Protein AF-A0A7K1LT42-F1 (afdb_monomer_lite)

pLDDT: mean 92.66, std 6.0, range [52.12, 98.56]

Organism: NCBI:txid1028746

Secondary structure (DSSP, 8-state):
-----TTTTHHHHHHTTT-----SEEEEEEEEETTEEEEEEEEEE-TTSSSEEEEEEEE--S-----SHHHHHHHHHHHTT---TTS-TT---------------SS---TTSSSTT--EE-GGGGTT-TTS-----EE-----HHHHHHHS---THHHHHHHHTGGG-

InterPro domains:
  IPR000172 Glucose-methanol-choline oxidoreductase, N-terminal [PF00732] (1-98)
  IPR036188 FAD/NAD(P)-binding domain superfamily [G3DSA:3.50.50.60] (22-82)
  IPR036188 FAD/NAD(P)-binding domain superfamily [SSF51905] (4-131)

Radius of gyration: 22.86 Å; chains: 1; bounding box: 53×33×61 Å

Structure (mmCIF, N/CA/C/O backbone):
data_AF-A0A7K1LT42-F1
#
_entry.id   AF-A0A7K1LT42-F1
#
loop_
_atom_site.group_PDB
_atom_site.id
_atom_site.type_symbol
_atom_site.label_atom_id
_atom_site.label_alt_id
_atom_site.label_comp_id
_atom_site.label_asym_id
_atom_site.label_entity_id
_atom_site.label_seq_id
_atom_site.pdbx_PDB_ins_code
_atom_site.Cartn_x
_atom_site.Cartn_y
_atom_site.Cartn_z
_atom_site.occupancy
_atom_site.B_iso_or_equiv
_atom_site.auth_seq_id
_atom_site.auth_comp_id
_atom_site.auth_asym_id
_atom_site.auth_atom_id
_atom_site.pdbx_PDB_model_num
ATOM 1 N N . ASN A 1 1 ? -4.330 -11.915 -19.739 1.00 52.12 1 ASN A N 1
ATOM 2 C CA . ASN A 1 1 ? -4.272 -11.935 -18.259 1.00 52.12 1 ASN A CA 1
ATOM 3 C C . ASN A 1 1 ? -4.555 -10.551 -17.704 1.00 52.12 1 ASN A C 1
ATOM 5 O O . ASN A 1 1 ? -3.688 -9.692 -17.770 1.00 52.12 1 ASN A O 1
ATOM 9 N N . ALA A 1 2 ? -5.771 -10.311 -17.211 1.00 66.56 2 ALA A N 1
ATOM 10 C CA . ALA A 1 2 ? -6.095 -9.074 -16.499 1.00 66.56 2 ALA A CA 1
ATOM 11 C C . ALA A 1 2 ? -5.671 -9.188 -15.026 1.00 66.56 2 ALA A C 1
ATOM 13 O O . ALA A 1 2 ? -5.762 -10.267 -14.434 1.00 66.56 2 ALA A O 1
ATOM 14 N N . LYS A 1 3 ? -5.220 -8.077 -14.431 1.00 72.62 3 LYS A N 1
ATOM 15 C CA . LYS A 1 3 ? -4.823 -8.001 -13.018 1.00 72.62 3 LYS A CA 1
ATOM 16 C C . LYS A 1 3 ? -5.969 -8.476 -12.113 1.00 72.62 3 LYS A C 1
ATOM 18 O O . LYS A 1 3 ? -7.005 -7.822 -12.038 1.00 72.62 3 LYS A O 1
ATOM 23 N N . GLN A 1 4 ? -5.757 -9.566 -11.376 1.00 82.94 4 GLN A N 1
ATOM 24 C CA . GLN A 1 4 ? -6.717 -10.120 -10.406 1.00 82.94 4 GLN A CA 1
ATOM 25 C C . GLN A 1 4 ? -6.678 -9.353 -9.075 1.00 82.94 4 GLN A C 1
ATOM 27 O O . GLN A 1 4 ? -6.362 -9.891 -8.017 1.00 82.94 4 GLN A O 1
ATOM 32 N N . SER A 1 5 ? -6.921 -8.044 -9.135 1.00 86.00 5 SER A N 1
ATOM 33 C CA . SER A 1 5 ? -6.926 -7.202 -7.936 1.00 86.00 5 SER A CA 1
ATOM 34 C C . SER A 1 5 ? -8.146 -7.477 -7.056 1.00 86.00 5 SER A C 1
ATOM 36 O O . SER A 1 5 ? -9.172 -7.951 -7.535 1.00 86.00 5 SER A O 1
ATOM 38 N N . MET A 1 6 ? -8.068 -7.096 -5.780 1.00 90.56 6 MET A N 1
ATOM 39 C CA . MET A 1 6 ? -9.174 -7.266 -4.827 1.00 90.56 6 MET A CA 1
ATOM 40 C C . MET A 1 6 ? -10.469 -6.554 -5.256 1.00 90.56 6 MET A C 1
ATOM 42 O O . MET A 1 6 ? -11.554 -6.987 -4.879 1.00 90.56 6 MET A O 1
ATOM 46 N N . LEU A 1 7 ? -10.367 -5.515 -6.098 1.00 88.44 7 LEU A N 1
ATOM 47 C CA . LEU A 1 7 ? -11.515 -4.798 -6.662 1.00 88.44 7 LEU A CA 1
ATOM 48 C C . LEU A 1 7 ? -12.407 -5.685 -7.542 1.00 88.44 7 LEU A C 1
ATOM 50 O O . LEU A 1 7 ? -13.605 -5.448 -7.613 1.00 88.44 7 LEU A O 1
ATOM 54 N N . VAL A 1 8 ? -11.833 -6.696 -8.197 1.00 90.12 8 VAL A N 1
ATOM 55 C CA . VAL A 1 8 ? -12.564 -7.607 -9.096 1.00 90.12 8 VAL A CA 1
ATOM 56 C C . VAL A 1 8 ? -12.730 -9.009 -8.512 1.00 90.12 8 VAL A C 1
ATOM 58 O O . VAL A 1 8 ? -13.346 -9.857 -9.146 1.00 90.12 8 VAL A O 1
ATOM 61 N N . THR A 1 9 ? -12.181 -9.267 -7.320 1.00 91.19 9 THR A N 1
ATOM 62 C CA . THR A 1 9 ? -12.235 -10.581 -6.664 1.00 91.19 9 THR A CA 1
ATOM 63 C C . THR A 1 9 ? -12.997 -10.518 -5.339 1.00 91.19 9 THR A C 1
ATOM 65 O O . THR A 1 9 ? -14.181 -10.836 -5.281 1.00 91.19 9 THR A O 1
ATOM 68 N N . THR A 1 10 ? -12.347 -10.096 -4.255 1.00 93.56 10 THR A N 1
ATOM 69 C CA . THR A 1 10 ? -12.872 -10.234 -2.887 1.00 93.56 10 THR A CA 1
ATOM 70 C C . THR A 1 10 ? -13.900 -9.178 -2.500 1.00 93.56 10 THR A C 1
ATOM 72 O O . THR A 1 10 ? -14.793 -9.484 -1.709 1.00 93.56 10 THR A O 1
ATOM 75 N N . ILE A 1 11 ? -13.814 -7.961 -3.050 1.00 94.38 11 ILE A N 1
ATOM 76 C CA . ILE A 1 11 ? -14.815 -6.918 -2.787 1.00 94.38 11 ILE A CA 1
ATOM 77 C C . ILE A 1 11 ? -16.178 -7.331 -3.369 1.00 94.38 11 ILE A C 1
ATOM 79 O O . ILE A 1 11 ? -17.116 -7.422 -2.576 1.00 94.38 11 ILE A O 1
ATOM 83 N N . PRO A 1 12 ? -16.311 -7.674 -4.671 1.00 95.19 12 PRO A N 1
ATOM 84 C CA . PRO A 1 12 ? -17.577 -8.168 -5.218 1.00 95.19 12 PRO A CA 1
ATOM 85 C C . PRO A 1 12 ? -18.118 -9.378 -4.452 1.00 95.19 12 PRO A C 1
ATOM 87 O O . PRO A 1 12 ? -19.252 -9.348 -3.992 1.00 95.19 12 PRO A O 1
ATOM 90 N N . ALA A 1 13 ? -17.270 -10.376 -4.172 1.00 95.81 13 ALA A N 1
ATOM 91 C CA . ALA A 1 13 ? -17.678 -11.572 -3.431 1.00 95.81 13 ALA A CA 1
ATOM 92 C C . ALA A 1 13 ? -18.212 -11.281 -2.014 1.00 95.81 13 ALA A C 1
ATOM 94 O O . ALA A 1 13 ? -18.991 -12.066 -1.471 1.00 95.81 13 ALA A O 1
ATOM 95 N N . THR A 1 14 ? -17.776 -10.182 -1.390 1.00 95.88 14 THR A N 1
ATOM 96 C CA . THR A 1 14 ? -18.284 -9.735 -0.086 1.00 95.88 14 THR A CA 1
ATOM 97 C C . THR A 1 14 ? -19.635 -9.037 -0.235 1.00 95.88 14 THR A C 1
ATOM 99 O O . THR A 1 14 ? -20.542 -9.304 0.551 1.00 95.88 14 THR A O 1
ATOM 102 N N . LEU A 1 15 ? -19.789 -8.186 -1.255 1.00 96.88 15 LEU A N 1
ATOM 103 C CA . LEU A 1 15 ? -21.045 -7.491 -1.555 1.00 96.88 15 LEU A CA 1
ATOM 104 C C . LEU A 1 15 ? -22.159 -8.475 -1.946 1.00 96.88 15 LEU A C 1
ATOM 106 O O . LEU A 1 15 ? -23.262 -8.384 -1.415 1.00 96.88 15 LEU A O 1
ATOM 110 N N . ASP A 1 16 ? -21.848 -9.482 -2.767 1.00 97.50 16 ASP A N 1
ATOM 111 C CA . ASP A 1 16 ? -22.794 -10.531 -3.183 1.00 97.50 16 ASP A CA 1
ATOM 112 C C . ASP A 1 16 ? -23.322 -11.360 -1.998 1.00 97.50 16 ASP A C 1
ATOM 114 O O . ASP A 1 16 ? -24.395 -11.958 -2.064 1.00 97.50 16 ASP A O 1
ATOM 118 N N . LYS A 1 17 ? -22.578 -11.384 -0.885 1.00 97.75 17 LYS A N 1
ATOM 119 C CA . LYS A 1 17 ? -22.960 -12.050 0.369 1.00 97.75 17 LYS A CA 1
ATOM 120 C C . LYS A 1 17 ? -23.623 -11.105 1.378 1.00 97.75 17 LYS A C 1
ATOM 122 O O . LYS A 1 17 ? -23.727 -11.449 2.554 1.00 97.75 17 LYS A O 1
ATOM 127 N N . GLY A 1 18 ? -24.061 -9.924 0.939 1.00 97.38 18 GLY A N 1
ATOM 128 C CA . GLY A 1 18 ? -24.737 -8.933 1.779 1.00 97.38 18 GLY A CA 1
ATOM 129 C C . GLY A 1 18 ? -23.797 -8.071 2.623 1.00 97.38 18 GLY A C 1
ATOM 130 O O . GLY A 1 18 ? -24.243 -7.431 3.572 1.00 97.38 18 GLY A O 1
ATOM 131 N N . GLY A 1 19 ? -22.496 -8.061 2.319 1.00 96.75 19 GLY A N 1
ATOM 132 C CA . GLY A 1 19 ? -21.577 -7.076 2.875 1.00 96.75 19 GLY A CA 1
ATOM 133 C C . GLY A 1 19 ? -21.820 -5.684 2.292 1.00 96.75 19 GLY A C 1
ATOM 134 O O . GLY A 1 19 ? -22.389 -5.531 1.214 1.00 96.75 19 GLY A O 1
ATOM 135 N N . GLU A 1 20 ? -21.341 -4.657 2.988 1.00 96.31 20 GLU A N 1
ATOM 136 C CA . GLU A 1 20 ? -21.499 -3.262 2.575 1.00 96.31 20 GLU A CA 1
ATOM 137 C C . GLU A 1 20 ? -20.138 -2.594 2.367 1.00 96.31 20 GLU A C 1
ATOM 139 O O . GLU A 1 20 ? -19.182 -2.836 3.111 1.00 96.31 20 GLU A O 1
ATOM 144 N N . LEU A 1 21 ? -20.059 -1.712 1.368 1.00 95.81 21 LEU A N 1
ATOM 145 C CA . LEU A 1 21 ? -18.887 -0.885 1.102 1.00 95.81 21 LEU A CA 1
ATOM 146 C C . LEU A 1 21 ? -19.232 0.588 1.309 1.00 95.81 21 LEU A C 1
ATOM 148 O O . LEU A 1 21 ? -19.927 1.202 0.501 1.00 95.81 21 LEU A O 1
ATOM 152 N N . LEU A 1 22 ? -18.671 1.175 2.362 1.00 95.94 22 LEU A N 1
ATOM 153 C CA . LEU A 1 22 ? -18.696 2.616 2.566 1.00 95.94 22 LEU A CA 1
ATOM 154 C C . LEU A 1 22 ? -17.484 3.251 1.869 1.00 95.94 22 LEU A C 1
ATOM 156 O O . LEU A 1 22 ? -16.350 3.123 2.331 1.00 95.94 22 LEU A O 1
ATOM 160 N N . TYR A 1 23 ? -17.727 3.937 0.755 1.00 95.38 23 TYR A N 1
ATOM 161 C CA . TYR A 1 23 ? -16.716 4.652 -0.029 1.00 95.38 23 TYR A CA 1
ATOM 162 C C . TYR A 1 23 ? -16.795 6.168 0.218 1.00 95.38 23 TYR A C 1
ATOM 164 O O . TYR A 1 23 ? -17.714 6.649 0.880 1.00 95.38 23 TYR A O 1
ATOM 172 N N . LEU A 1 24 ? -15.783 6.919 -0.243 1.00 97.25 24 LEU A N 1
ATOM 173 C CA . LEU A 1 24 ? -15.597 8.345 0.093 1.00 97.25 24 LEU A CA 1
ATOM 174 C C . LEU A 1 24 ? -15.667 8.617 1.608 1.00 97.25 24 LEU A C 1
ATOM 176 O O . LEU A 1 24 ? -16.133 9.661 2.061 1.00 97.25 24 LEU A O 1
ATOM 180 N N . ALA A 1 25 ? -15.184 7.664 2.404 1.00 97.75 25 ALA A N 1
ATOM 181 C CA . ALA A 1 25 ? -15.132 7.746 3.853 1.00 97.75 25 ALA A CA 1
ATOM 182 C C . ALA A 1 25 ? -13.724 7.387 4.330 1.00 97.75 25 ALA A C 1
ATOM 184 O O . ALA A 1 25 ? -13.279 6.244 4.228 1.00 97.75 25 ALA A O 1
ATOM 185 N N . ARG A 1 26 ? -13.000 8.368 4.868 1.00 97.75 26 ARG A N 1
ATOM 186 C CA . ARG A 1 26 ? -11.659 8.159 5.415 1.00 97.75 26 ARG A CA 1
ATOM 187 C C . ARG A 1 26 ? -11.763 7.744 6.876 1.00 97.75 26 ARG A C 1
ATOM 189 O O . ARG A 1 26 ? -12.144 8.558 7.716 1.00 97.75 26 ARG A O 1
ATOM 196 N N . ALA A 1 27 ? -11.368 6.511 7.189 1.00 97.94 27 ALA A N 1
ATOM 197 C CA . ALA A 1 27 ? -11.176 6.055 8.564 1.00 97.94 27 ALA A CA 1
ATOM 198 C C . ALA A 1 27 ? -10.152 6.952 9.281 1.00 97.94 27 ALA A C 1
ATOM 200 O O . ALA A 1 27 ? -8.984 7.025 8.890 1.00 97.94 27 ALA A O 1
ATOM 201 N N . ASN A 1 28 ? -10.594 7.670 10.313 1.00 97.62 28 ASN A N 1
ATOM 202 C CA . ASN A 1 28 ? -9.790 8.694 10.967 1.00 97.62 28 ASN A CA 1
ATOM 203 C C . ASN A 1 28 ? -9.151 8.179 12.259 1.00 97.62 28 ASN A C 1
ATOM 205 O O . ASN A 1 28 ? -7.924 8.170 12.359 1.00 97.62 28 ASN A O 1
ATOM 209 N N . ARG A 1 29 ? -9.958 7.734 13.227 1.00 98.19 29 ARG A N 1
ATOM 210 C CA . ARG A 1 29 ? -9.482 7.175 14.503 1.00 98.19 29 ARG A CA 1
ATOM 211 C C . ARG A 1 29 ? -10.493 6.203 15.106 1.00 98.19 29 ARG A C 1
ATOM 213 O O . ARG A 1 29 ? -11.699 6.350 14.909 1.00 98.19 29 ARG A O 1
ATOM 220 N N . LEU A 1 30 ? -9.993 5.245 15.870 1.00 98.44 30 LEU A N 1
ATOM 221 C CA . LEU A 1 30 ? -10.778 4.403 16.758 1.00 98.44 30 LEU A CA 1
ATOM 222 C C . LEU A 1 30 ? -11.181 5.198 18.004 1.00 98.44 30 LEU A C 1
ATOM 224 O O . LEU A 1 30 ? -10.436 6.050 18.490 1.00 98.44 30 LEU A O 1
ATOM 228 N N . LEU A 1 31 ? -12.366 4.892 18.516 1.00 98.25 31 LEU A N 1
ATOM 229 C CA . LEU A 1 31 ? -12.837 5.317 19.826 1.00 98.25 31 LEU A CA 1
ATOM 230 C C . LEU A 1 31 ? -12.585 4.178 20.804 1.00 98.25 31 LEU A C 1
ATOM 232 O O . LEU A 1 31 ? -13.050 3.059 20.573 1.00 98.25 31 LEU A O 1
ATOM 236 N N . LEU A 1 32 ? -11.853 4.466 21.873 1.00 96.94 32 LEU A N 1
ATOM 237 C CA . LEU A 1 32 ? -11.459 3.491 22.885 1.00 96.94 32 LEU A CA 1
ATOM 238 C C . LEU A 1 32 ? -12.109 3.844 24.223 1.00 96.94 32 LEU A C 1
ATOM 240 O O . LEU A 1 32 ? -12.215 5.019 24.568 1.00 96.94 32 LEU A O 1
ATOM 244 N N . ASP A 1 33 ? -12.534 2.816 24.945 1.00 94.75 33 ASP A N 1
ATOM 245 C CA . ASP A 1 33 ? -12.977 2.875 26.334 1.00 94.75 33 ASP A CA 1
ATOM 246 C C . ASP A 1 33 ? -12.248 1.760 27.090 1.00 94.75 33 ASP A C 1
ATOM 248 O O . ASP A 1 33 ? -12.497 0.576 26.850 1.00 94.75 33 ASP A O 1
ATOM 252 N N . GLY A 1 34 ? -11.251 2.137 27.893 1.00 90.06 34 GLY A N 1
ATOM 253 C CA . GLY A 1 34 ? -10.293 1.195 28.469 1.00 90.06 34 GLY A CA 1
ATOM 254 C C . GLY A 1 34 ? -9.561 0.383 27.394 1.00 90.06 34 GLY A C 1
ATOM 255 O O . GLY A 1 34 ? -8.857 0.932 26.544 1.00 90.06 34 GLY A O 1
ATOM 256 N N . ASP A 1 35 ? -9.735 -0.934 27.437 1.00 89.06 35 ASP A N 1
ATOM 257 C CA . ASP A 1 35 ? -9.159 -1.913 26.512 1.00 89.06 35 ASP A CA 1
ATOM 258 C C . ASP A 1 35 ? -10.069 -2.233 25.309 1.00 89.06 35 ASP A C 1
ATOM 260 O O . ASP A 1 35 ? -9.702 -3.026 24.437 1.00 89.06 35 ASP A O 1
ATOM 264 N N . LYS A 1 36 ? -11.245 -1.600 25.219 1.00 95.06 36 LYS A N 1
ATOM 265 C CA . LYS A 1 36 ? -12.262 -1.915 24.216 1.00 95.06 36 LYS A CA 1
ATOM 266 C C . LYS A 1 36 ? -12.403 -0.826 23.161 1.00 95.06 36 LYS A C 1
ATOM 268 O O . LYS A 1 36 ? -12.595 0.352 23.453 1.00 95.06 36 LYS A O 1
ATOM 273 N N . VAL A 1 37 ? -12.434 -1.241 21.896 1.00 97.88 37 VAL A N 1
ATOM 274 C CA . VAL A 1 37 ? -12.851 -0.371 20.789 1.00 97.88 37 VAL A CA 1
ATOM 275 C C . VAL A 1 37 ? -14.378 -0.272 20.765 1.00 97.88 37 VAL A C 1
ATOM 277 O O . VAL A 1 37 ? -15.080 -1.272 20.616 1.00 97.88 37 VAL A O 1
ATOM 280 N N . THR A 1 38 ? -14.907 0.945 20.875 1.00 97.88 38 THR A N 1
ATOM 281 C CA . THR A 1 38 ? -16.355 1.230 20.916 1.00 97.88 38 THR A CA 1
ATOM 282 C C . THR A 1 38 ? -16.886 1.863 19.630 1.00 97.88 38 THR A C 1
ATOM 284 O O . THR A 1 38 ? -18.099 2.024 19.456 1.00 97.88 38 THR A O 1
ATOM 287 N N . GLY A 1 39 ? -15.999 2.247 18.714 1.00 98.31 39 GLY A N 1
ATOM 288 C CA . GLY A 1 39 ? -16.370 2.896 17.465 1.00 98.31 39 GLY A CA 1
ATOM 289 C C . GLY A 1 39 ? -15.183 3.173 16.558 1.00 98.31 39 GLY A C 1
ATOM 290 O O . GLY A 1 39 ? -14.037 3.205 17.001 1.00 98.31 39 GLY A O 1
ATOM 291 N N . LEU A 1 40 ? -15.487 3.458 15.300 1.00 98.56 40 LEU A N 1
ATOM 292 C CA . LEU A 1 40 ? -14.574 4.073 14.347 1.00 98.56 40 LEU A CA 1
ATOM 293 C C . LEU A 1 40 ? -15.186 5.396 13.881 1.00 98.56 40 LEU A C 1
ATOM 295 O O . LEU A 1 40 ? -16.326 5.430 13.414 1.00 98.56 40 LEU A O 1
ATOM 299 N N . GLU A 1 41 ? -14.437 6.485 14.019 1.00 98.44 41 GLU A N 1
ATOM 300 C CA . GLU A 1 41 ? -14.789 7.767 13.418 1.00 98.44 41 GLU A CA 1
ATOM 301 C C . GLU A 1 41 ? -14.188 7.862 12.020 1.00 98.44 41 GLU A C 1
ATOM 303 O O . GLU A 1 41 ? -12.977 7.703 11.834 1.00 98.44 41 GLU A O 1
ATOM 308 N N . CYS A 1 42 ? -15.035 8.181 11.048 1.00 98.44 42 CYS A N 1
ATOM 309 C CA . CYS A 1 42 ? -14.657 8.440 9.670 1.00 98.44 42 CYS A CA 1
ATOM 310 C C . CYS A 1 42 ? -15.017 9.877 9.275 1.00 98.44 42 CYS A C 1
ATOM 312 O O . CYS A 1 42 ? -15.986 10.462 9.770 1.00 98.44 42 CYS A O 1
ATOM 314 N N . LEU A 1 43 ? -14.244 10.429 8.346 1.00 98.38 43 LEU A N 1
ATOM 315 C CA . LEU A 1 43 ? -14.530 11.697 7.683 1.00 98.38 43 LEU A CA 1
ATOM 316 C C . LEU A 1 43 ? -15.141 11.408 6.313 1.00 98.38 43 LEU A C 1
ATOM 318 O O . LEU A 1 43 ? -14.586 10.609 5.559 1.00 98.38 43 LEU A O 1
ATOM 322 N N . GLY A 1 44 ? -16.262 12.053 5.993 1.00 98.38 44 GLY A N 1
ATOM 323 C CA . GLY A 1 44 ? -16.772 12.077 4.625 1.00 98.38 44 GLY A CA 1
ATOM 324 C C . GLY A 1 44 ? -15.813 12.860 3.732 1.00 98.38 44 GLY A C 1
ATOM 325 O O . GLY A 1 44 ? -15.299 13.899 4.143 1.00 98.38 44 GLY A O 1
ATOM 326 N N . MET A 1 45 ? -15.564 12.356 2.530 1.00 98.44 45 MET A N 1
ATOM 327 C CA . MET A 1 45 ? -14.622 12.918 1.566 1.00 98.44 45 MET A CA 1
ATOM 328 C C . MET A 1 45 ? -15.359 13.516 0.363 1.00 98.44 45 MET A C 1
ATOM 330 O O . MET A 1 45 ? -16.505 13.159 0.086 1.00 98.44 45 MET A O 1
ATOM 334 N N . ASP A 1 46 ? -14.716 14.450 -0.334 1.00 97.56 46 ASP A N 1
ATOM 335 C CA . ASP A 1 46 ? -15.166 14.930 -1.644 1.00 97.56 46 ASP A CA 1
ATOM 336 C C . ASP A 1 46 ? -15.157 13.813 -2.709 1.00 97.56 46 ASP A C 1
ATOM 338 O O . ASP A 1 46 ? -14.642 12.720 -2.483 1.00 97.56 46 ASP A O 1
ATOM 342 N N . GLU A 1 47 ? -15.706 14.091 -3.893 1.00 96.50 47 GLU A N 1
ATOM 343 C CA . GLU A 1 47 ? -15.804 13.127 -5.005 1.00 96.50 47 GLU A CA 1
ATOM 344 C C . GLU A 1 47 ? -14.442 12.616 -5.502 1.00 96.50 47 GLU A C 1
ATOM 346 O O . GLU A 1 47 ? -14.355 11.540 -6.090 1.00 96.50 47 GLU A O 1
ATOM 351 N N . ARG A 1 48 ? -13.362 13.365 -5.242 1.00 95.56 48 ARG A N 1
ATOM 352 C CA . ARG A 1 48 ? -11.985 13.001 -5.611 1.00 95.56 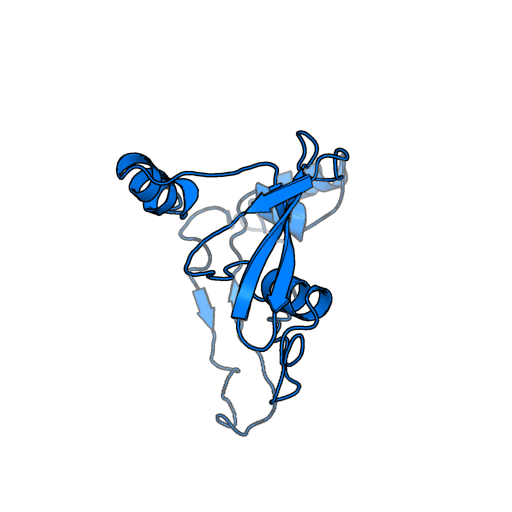48 ARG A CA 1
ATOM 353 C C . ARG A 1 48 ? -11.259 12.245 -4.495 1.00 95.56 48 ARG A C 1
ATOM 355 O O . ARG A 1 48 ? -10.119 11.827 -4.679 1.00 95.56 48 ARG A O 1
ATOM 362 N N . CYS A 1 49 ? -11.906 12.059 -3.345 1.00 94.12 49 CYS A N 1
ATOM 363 C CA . CYS A 1 49 ? -11.345 11.488 -2.126 1.00 94.12 49 CYS A CA 1
ATOM 364 C C . CYS A 1 49 ? -10.118 12.252 -1.569 1.00 94.12 49 CYS A C 1
ATOM 366 O O . CYS A 1 49 ? -9.272 11.677 -0.873 1.00 94.12 49 CYS A O 1
ATOM 368 N N . VAL A 1 50 ? -10.010 13.557 -1.841 1.00 94.62 50 VAL A N 1
ATOM 369 C CA . VAL A 1 50 ? -8.853 14.382 -1.451 1.00 94.62 50 VAL A CA 1
ATOM 370 C C . VAL A 1 50 ? -9.113 15.093 -0.126 1.00 94.62 50 VAL A C 1
ATOM 372 O O . VAL A 1 50 ? -8.404 14.834 0.859 1.00 94.62 50 VAL A O 1
ATOM 375 N N . ALA A 1 51 ? -10.143 15.943 -0.072 1.00 97.19 51 ALA A N 1
ATOM 376 C CA . ALA A 1 51 ? -10.463 16.773 1.085 1.00 97.19 51 ALA A CA 1
ATOM 377 C C . ALA A 1 51 ? -11.721 16.285 1.834 1.00 97.19 51 ALA A C 1
ATOM 379 O O . ALA A 1 51 ? -12.656 15.773 1.212 1.00 97.19 51 ALA A O 1
ATOM 380 N N . PRO A 1 52 ? -11.780 16.428 3.174 1.00 97.81 52 PRO A N 1
ATOM 381 C CA . PRO A 1 52 ? -13.007 16.188 3.922 1.00 97.81 52 PRO A CA 1
ATOM 382 C C . PRO A 1 52 ? -14.124 17.149 3.500 1.00 97.81 52 PRO A C 1
ATOM 384 O O . PRO A 1 52 ? -13.897 18.348 3.369 1.00 97.81 52 PRO A O 1
ATOM 387 N N . ASN A 1 53 ? -15.350 16.645 3.380 1.00 97.50 53 ASN A N 1
ATOM 388 C CA . ASN A 1 53 ? -16.530 17.430 2.993 1.00 97.50 53 ASN A CA 1
ATOM 389 C C . ASN A 1 53 ? -17.333 17.976 4.196 1.00 97.50 53 ASN A C 1
ATOM 391 O O . ASN A 1 53 ? -18.470 18.416 4.048 1.00 97.50 53 ASN A O 1
ATOM 395 N N . GLY A 1 54 ? -16.774 17.888 5.407 1.00 97.19 54 GLY A N 1
ATOM 396 C CA . GLY A 1 54 ? -17.411 18.319 6.656 1.00 97.19 54 GLY A CA 1
ATOM 397 C C . GLY A 1 54 ? -18.344 17.289 7.306 1.00 97.19 54 GLY A C 1
ATOM 398 O O . GLY A 1 54 ? -18.670 17.429 8.486 1.00 97.19 54 GLY A O 1
ATOM 399 N N . ARG A 1 55 ? -18.738 16.216 6.607 1.00 97.81 55 ARG A N 1
ATOM 400 C CA . ARG A 1 55 ? -19.560 15.148 7.198 1.00 97.81 55 ARG A CA 1
ATOM 401 C C . ARG A 1 55 ? -18.716 14.243 8.094 1.00 97.81 55 ARG A C 1
ATOM 403 O O . ARG A 1 55 ? -17.581 13.893 7.768 1.00 97.81 55 ARG A O 1
ATOM 410 N N . ARG A 1 56 ? -19.298 13.808 9.214 1.00 98.06 56 ARG A N 1
ATOM 411 C CA . ARG A 1 56 ? -18.704 12.819 10.124 1.00 98.06 56 ARG A CA 1
ATOM 412 C C . ARG A 1 56 ? -19.561 11.569 10.157 1.00 98.06 56 ARG A C 1
ATOM 414 O O . ARG A 1 56 ? -20.781 11.660 10.241 1.00 98.06 56 ARG A O 1
ATOM 421 N N . ILE A 1 57 ? -18.910 10.416 10.128 1.00 98.38 57 ILE A N 1
ATOM 422 C CA . ILE A 1 57 ? -19.563 9.110 10.136 1.00 98.38 57 ILE A CA 1
ATOM 423 C C . ILE A 1 57 ? -19.014 8.332 11.330 1.00 98.38 57 ILE A C 1
ATOM 425 O O . ILE A 1 57 ? -17.804 8.311 11.554 1.00 98.38 57 ILE A O 1
ATOM 429 N N . ARG A 1 58 ? -19.894 7.696 12.108 1.00 98.19 58 ARG A N 1
ATOM 430 C CA . ARG A 1 58 ? -19.498 6.805 13.203 1.00 98.19 58 ARG A CA 1
ATOM 431 C C . ARG A 1 58 ? -19.925 5.387 12.869 1.00 98.19 58 ARG A C 1
ATOM 433 O O . ARG A 1 58 ? -21.116 5.104 12.806 1.00 98.19 58 ARG A O 1
ATOM 440 N N . VAL A 1 59 ? -18.951 4.500 12.714 1.00 98.00 59 VAL A N 1
ATOM 441 C CA . VAL A 1 59 ? -19.188 3.070 12.510 1.00 98.00 59 VAL A CA 1
ATOM 442 C C . VAL A 1 59 ? -19.132 2.370 13.864 1.00 98.00 59 VAL A C 1
ATOM 444 O O . VAL A 1 59 ? -18.193 2.578 14.637 1.00 98.00 59 VAL A O 1
ATOM 447 N N . ARG A 1 60 ? -20.151 1.559 14.164 1.00 97.94 60 ARG A N 1
ATOM 448 C CA . ARG A 1 60 ? -20.198 0.681 15.338 1.00 97.94 60 ARG A CA 1
ATOM 449 C C . ARG A 1 60 ? -20.225 -0.768 14.872 1.00 97.94 60 ARG A C 1
ATOM 451 O O . ARG A 1 60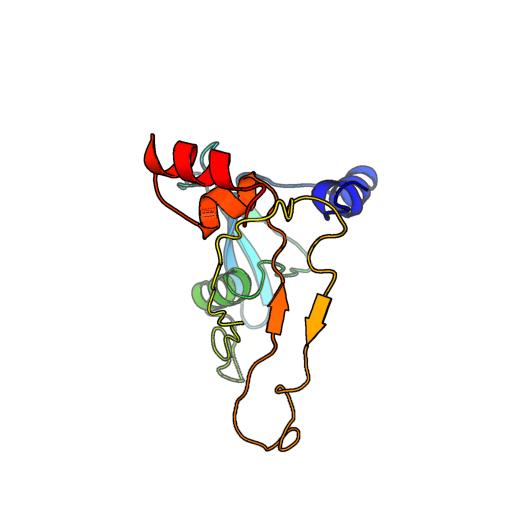 ? -21.094 -1.152 14.102 1.00 97.94 60 ARG A O 1
ATOM 458 N N . ALA A 1 61 ? -19.291 -1.558 15.372 1.00 97.31 61 ALA A N 1
ATOM 459 C CA . ALA A 1 61 ? -19.164 -2.978 15.093 1.00 97.31 61 ALA A CA 1
ATOM 460 C C . ALA A 1 61 ? -18.724 -3.728 16.357 1.00 97.31 61 ALA A C 1
ATOM 462 O O . ALA A 1 61 ? -18.225 -3.125 17.311 1.00 97.31 61 ALA A O 1
ATOM 463 N N . ARG A 1 62 ? -18.905 -5.054 16.353 1.00 97.00 62 ARG A N 1
ATOM 464 C CA . ARG A 1 62 ? -18.402 -5.936 17.421 1.00 97.00 62 ARG A CA 1
ATOM 465 C C . ARG A 1 62 ? -16.888 -6.139 17.324 1.00 97.00 62 ARG A C 1
ATOM 467 O O . ARG A 1 62 ? -16.222 -6.252 18.345 1.00 97.00 62 ARG A O 1
ATOM 474 N N . HIS A 1 63 ? -16.363 -6.151 16.100 1.00 97.12 63 HIS A N 1
ATOM 475 C CA . HIS A 1 63 ? -14.949 -6.344 15.797 1.00 97.12 63 HIS A CA 1
ATOM 476 C C . HIS A 1 63 ? -14.492 -5.321 14.760 1.00 97.12 63 HIS A C 1
ATOM 478 O O . HIS A 1 63 ? -15.265 -4.932 13.884 1.00 97.12 63 HIS A O 1
ATOM 484 N N . TYR A 1 64 ? -13.229 -4.909 14.857 1.00 97.56 64 TYR A N 1
ATOM 485 C CA . TYR A 1 64 ? -12.598 -3.969 13.936 1.00 97.56 64 TYR A CA 1
ATOM 486 C C . TYR A 1 64 ? -11.293 -4.577 13.437 1.00 97.56 64 TYR A C 1
ATOM 488 O O . TYR A 1 64 ? -10.467 -5.012 14.236 1.00 97.56 64 TYR A O 1
ATOM 496 N N . VAL A 1 65 ? -11.101 -4.580 12.120 1.00 97.44 65 VAL A N 1
ATOM 497 C CA . VAL A 1 65 ? -9.867 -5.032 11.470 1.00 97.44 65 VAL A CA 1
ATOM 498 C C . VAL A 1 65 ? -9.287 -3.847 10.705 1.00 97.44 65 VAL A C 1
ATOM 500 O O . VAL A 1 65 ? -9.930 -3.310 9.805 1.00 97.44 65 VAL A O 1
ATOM 503 N N . LEU A 1 66 ? -8.087 -3.398 11.081 1.00 97.50 66 LEU A N 1
ATOM 504 C CA . LEU A 1 66 ? -7.401 -2.311 10.381 1.00 97.50 66 LEU A CA 1
ATOM 505 C C . LEU A 1 66 ? -6.562 -2.863 9.224 1.00 97.50 66 LEU A C 1
ATOM 507 O O 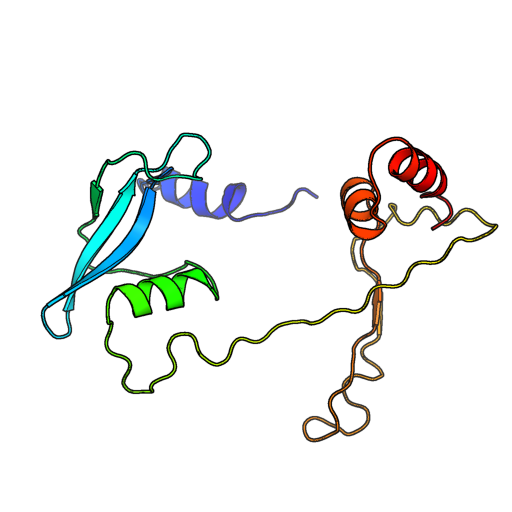. LEU A 1 66 ? -5.488 -3.421 9.436 1.00 97.50 66 LEU A O 1
ATOM 511 N N . SER A 1 67 ? -7.018 -2.625 7.996 1.00 96.75 67 SER A N 1
ATOM 512 C CA . SER A 1 67 ? -6.346 -3.051 6.757 1.00 96.75 67 SER A CA 1
ATOM 513 C C . SER A 1 67 ? -5.868 -1.862 5.908 1.00 96.75 67 SER A C 1
ATOM 515 O O . SER A 1 67 ? -5.920 -1.899 4.685 1.00 96.75 67 SER A O 1
ATOM 517 N N . GLY A 1 68 ? -5.389 -0.789 6.549 1.00 95.19 68 GLY A N 1
ATOM 518 C CA . GLY A 1 68 ? -4.907 0.439 5.894 1.00 95.19 68 GLY A CA 1
ATOM 519 C C . GLY A 1 68 ? -3.479 0.370 5.327 1.00 95.19 68 GLY A C 1
ATOM 520 O O . GLY A 1 68 ? -2.915 1.399 4.948 1.00 95.19 68 GLY A O 1
ATOM 521 N N . GLY A 1 69 ? -2.867 -0.814 5.291 1.00 95.44 69 GLY A N 1
ATOM 522 C CA . GLY A 1 69 ? -1.478 -1.008 4.869 1.00 95.44 69 GLY A CA 1
ATOM 523 C C . GLY A 1 69 ? -0.444 -0.463 5.863 1.00 95.44 69 GLY A C 1
ATOM 524 O O . GLY A 1 69 ? -0.784 0.055 6.929 1.00 95.44 69 GLY A O 1
ATOM 525 N N . GLY A 1 70 ? 0.837 -0.569 5.496 1.00 95.19 70 GLY A N 1
ATOM 526 C CA . GLY A 1 70 ? 1.973 -0.237 6.369 1.00 95.19 70 GLY A CA 1
ATOM 527 C C . GLY A 1 70 ? 2.074 1.234 6.790 1.00 95.19 70 GLY A C 1
ATOM 528 O O . GLY A 1 70 ? 2.803 1.541 7.725 1.00 95.19 70 GLY A O 1
ATOM 529 N N . ILE A 1 71 ? 1.325 2.131 6.141 1.00 95.38 71 ILE A N 1
ATOM 530 C CA . ILE A 1 71 ? 1.315 3.570 6.442 1.00 95.38 71 ILE A CA 1
ATOM 531 C C . ILE A 1 71 ? 0.031 3.990 7.168 1.00 95.38 71 ILE A C 1
ATOM 533 O O . ILE A 1 71 ? 0.098 4.603 8.234 1.00 95.38 71 ILE A O 1
ATOM 537 N N . ASN A 1 72 ? -1.158 3.655 6.649 1.00 96.88 72 ASN A N 1
ATOM 538 C CA . ASN A 1 72 ? -2.393 4.199 7.228 1.00 96.88 72 ASN A CA 1
ATOM 539 C C . ASN A 1 72 ? -2.852 3.454 8.484 1.00 96.88 72 ASN A C 1
ATOM 541 O O . ASN A 1 72 ? -3.430 4.089 9.365 1.00 96.88 72 ASN A O 1
ATOM 545 N N . THR A 1 73 ? -2.578 2.150 8.614 1.00 97.94 73 THR A N 1
ATOM 546 C CA . THR A 1 73 ? -2.883 1.413 9.853 1.00 97.94 73 THR A CA 1
ATOM 547 C C . THR A 1 73 ? -2.168 2.021 11.068 1.00 97.94 73 THR A C 1
ATOM 549 O O . THR A 1 73 ? -2.868 2.400 12.012 1.00 97.94 73 THR A O 1
ATOM 552 N N . PRO A 1 74 ? -0.827 2.200 11.081 1.00 97.69 74 PRO A N 1
ATOM 553 C CA . PRO A 1 74 ? -0.177 2.847 12.217 1.00 97.69 74 PRO A CA 1
ATOM 554 C C . PRO A 1 74 ? -0.631 4.299 12.398 1.00 97.69 74 PRO A C 1
ATOM 556 O O . PRO A 1 74 ? -0.801 4.731 13.532 1.00 97.69 74 PRO A O 1
ATOM 559 N N . ALA A 1 75 ? -0.926 5.038 11.323 1.00 97.69 75 ALA A N 1
ATOM 560 C CA . ALA A 1 75 ? -1.445 6.401 11.442 1.00 97.69 75 ALA A CA 1
ATOM 561 C C . ALA A 1 75 ? -2.803 6.467 12.174 1.00 97.69 75 ALA A C 1
ATOM 563 O O . ALA A 1 75 ? -3.010 7.357 13.001 1.00 97.69 75 ALA A O 1
ATOM 564 N N . ILE A 1 76 ? -3.720 5.526 11.909 1.00 98.25 76 ILE A N 1
ATOM 565 C CA . ILE A 1 76 ? -4.988 5.410 12.649 1.00 98.25 76 ILE A CA 1
ATOM 566 C C . ILE A 1 76 ? -4.705 5.094 14.118 1.00 98.25 76 ILE A C 1
ATOM 568 O O . ILE A 1 76 ? -5.241 5.777 14.987 1.00 98.25 76 ILE A O 1
ATOM 572 N N . LEU A 1 77 ? -3.850 4.109 14.410 1.00 97.62 77 LEU A N 1
ATOM 573 C CA . LEU A 1 77 ? -3.513 3.720 15.785 1.00 97.62 77 LEU A CA 1
ATOM 574 C C . LEU A 1 77 ? -2.915 4.890 16.585 1.00 97.62 77 LEU A C 1
ATOM 576 O O . LEU A 1 77 ? -3.367 5.156 17.699 1.00 97.62 77 LEU A O 1
ATOM 580 N N . LEU A 1 78 ? -1.987 5.647 15.986 1.00 97.44 78 LEU A N 1
ATOM 581 C CA . LEU A 1 78 ? -1.381 6.841 16.587 1.00 97.44 78 LEU A CA 1
ATOM 582 C C . LEU A 1 78 ? -2.424 7.928 16.876 1.00 97.44 78 LEU A C 1
ATOM 584 O O . LEU A 1 78 ? -2.507 8.413 18.003 1.00 97.44 78 LEU A O 1
ATOM 588 N N . ARG A 1 79 ? -3.277 8.279 15.900 1.00 97.88 79 ARG A N 1
ATOM 589 C CA . ARG A 1 79 ? -4.360 9.265 16.107 1.00 97.88 79 ARG A CA 1
ATOM 590 C C . ARG A 1 79 ? -5.388 8.818 17.145 1.00 97.88 79 ARG A C 1
ATOM 592 O O . ARG A 1 79 ? -6.021 9.661 17.776 1.00 97.88 79 ARG A O 1
ATO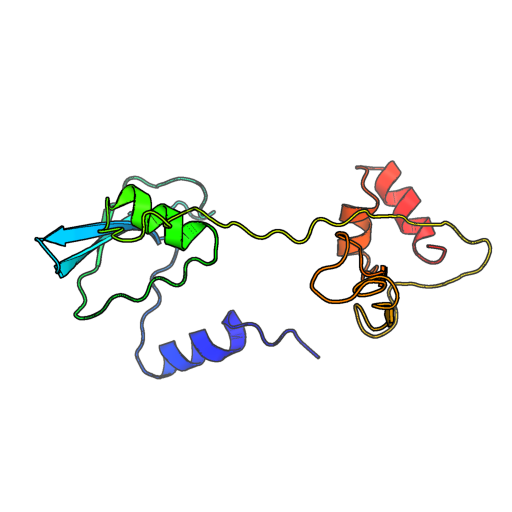M 599 N N . SER A 1 80 ? -5.559 7.509 17.308 1.00 97.81 80 SER A N 1
ATOM 600 C CA . SER A 1 80 ? -6.465 6.918 18.297 1.00 97.81 80 SER A CA 1
ATOM 601 C C . SER A 1 80 ? -5.863 6.876 19.699 1.00 97.81 80 SER A C 1
ATOM 603 O O . SER A 1 80 ? -6.590 6.575 20.637 1.00 97.81 80 SER A O 1
ATOM 605 N N . LYS A 1 81 ? -4.556 7.148 19.852 1.00 95.81 81 LYS A N 1
ATOM 606 C CA . LYS A 1 81 ? -3.803 6.873 21.087 1.00 95.81 81 LYS A CA 1
ATOM 607 C C . LYS A 1 81 ? -4.031 5.434 21.571 1.00 95.81 81 LYS A C 1
ATOM 609 O O . LYS A 1 81 ? -4.231 5.194 22.758 1.00 95.81 81 LYS A O 1
ATOM 614 N N . ALA A 1 82 ? -4.064 4.489 20.629 1.00 95.69 82 ALA A N 1
ATOM 615 C CA . ALA A 1 82 ? -4.276 3.085 20.949 1.00 95.69 82 ALA A CA 1
ATOM 616 C C . ALA A 1 82 ? -3.151 2.570 21.871 1.00 95.69 82 ALA A C 1
ATOM 618 O O . ALA A 1 82 ? -2.010 3.022 21.723 1.00 95.69 82 ALA A O 1
ATOM 619 N N . PRO A 1 83 ? -3.434 1.628 22.791 1.00 94.62 83 PRO A N 1
ATOM 620 C CA . PRO A 1 83 ? -2.402 1.019 23.621 1.00 94.62 83 PRO A CA 1
ATOM 621 C C . PRO A 1 83 ? -1.258 0.448 22.773 1.00 94.62 83 PRO A C 1
ATOM 623 O O . PRO A 1 83 ? -1.482 -0.359 21.872 1.00 94.62 83 PRO A O 1
ATOM 626 N N . ASP A 1 84 ? -0.027 0.858 23.077 1.00 95.12 84 ASP A N 1
ATOM 627 C CA . ASP A 1 84 ? 1.188 0.403 22.395 1.00 95.12 84 ASP A CA 1
ATOM 628 C C . ASP A 1 84 ? 2.202 -0.114 23.430 1.00 95.12 84 ASP A C 1
ATOM 630 O O . ASP A 1 84 ? 3.200 0.551 23.722 1.00 95.12 84 ASP A O 1
ATOM 634 N N . PRO A 1 85 ? 1.953 -1.287 24.042 1.00 94.81 85 PRO A N 1
ATOM 635 C CA . PRO A 1 85 ? 2.801 -1.813 25.114 1.00 94.81 85 PRO A CA 1
ATOM 636 C C . PRO A 1 85 ? 4.241 -2.073 24.655 1.00 94.81 85 PRO A C 1
ATOM 638 O O . PRO A 1 85 ? 5.166 -2.028 25.456 1.00 94.81 85 PRO A O 1
ATOM 641 N N . SER A 1 86 ? 4.447 -2.320 23.358 1.00 95.94 86 SER A N 1
ATOM 642 C CA . SER A 1 86 ? 5.779 -2.517 22.778 1.00 95.94 86 SER A CA 1
ATOM 643 C C . SER A 1 86 ? 6.418 -1.231 22.249 1.00 95.94 86 SER A C 1
ATOM 645 O O . SER A 1 86 ? 7.556 -1.290 21.786 1.00 95.94 86 SER A O 1
ATOM 647 N N . GLN A 1 87 ? 5.719 -0.090 22.286 1.00 96.00 87 GLN A N 1
ATOM 648 C CA . GLN A 1 87 ? 6.181 1.198 21.755 1.00 96.00 87 GLN A CA 1
ATOM 649 C C . GLN A 1 87 ? 6.684 1.092 20.304 1.00 96.00 87 GLN A C 1
ATOM 651 O O . GLN A 1 87 ? 7.735 1.645 19.956 1.00 96.00 87 GLN A O 1
ATOM 656 N N . ARG A 1 88 ? 5.979 0.318 19.469 1.00 96.50 88 ARG A N 1
ATOM 657 C CA . ARG A 1 88 ? 6.369 -0.024 18.088 1.00 96.50 88 ARG A CA 1
ATOM 658 C C . ARG A 1 88 ? 5.445 0.554 17.025 1.00 96.50 88 ARG A C 1
ATOM 660 O O . ARG A 1 88 ? 5.798 0.479 15.849 1.00 96.50 88 ARG A O 1
ATOM 667 N N . VAL A 1 89 ? 4.294 1.115 17.386 1.00 97.00 89 VAL A N 1
ATOM 668 C CA . VAL A 1 89 ? 3.353 1.658 16.402 1.00 97.00 89 VAL A CA 1
ATOM 669 C C . VAL A 1 89 ? 4.041 2.766 15.598 1.00 97.00 89 VAL A C 1
ATOM 671 O O . VAL A 1 89 ? 4.625 3.694 16.151 1.00 97.00 89 VAL A O 1
ATOM 674 N N . GLY A 1 90 ? 4.003 2.644 14.268 1.00 95.50 90 GLY A N 1
ATOM 675 C CA . GLY A 1 90 ? 4.644 3.587 13.343 1.00 95.50 90 GLY A CA 1
ATOM 676 C C . GLY A 1 90 ? 6.171 3.483 13.260 1.00 95.50 90 GLY A C 1
ATOM 677 O O . GLY A 1 90 ? 6.784 4.249 12.524 1.00 95.50 90 GLY A O 1
ATOM 678 N N . LYS A 1 91 ? 6.795 2.544 13.982 1.00 95.50 91 LYS A N 1
ATOM 679 C CA . LYS A 1 91 ? 8.231 2.256 13.888 1.00 95.50 91 LYS A CA 1
ATOM 680 C C . LYS A 1 91 ? 8.478 1.056 12.976 1.00 95.50 91 LYS A C 1
ATOM 682 O O . LYS A 1 91 ? 7.566 0.294 12.669 1.00 95.50 91 LYS A O 1
ATOM 687 N N . ARG A 1 92 ? 9.751 0.855 12.612 1.00 93.25 92 ARG A N 1
ATOM 688 C CA . ARG A 1 92 ? 10.215 -0.260 11.765 1.00 93.25 92 ARG A CA 1
ATOM 689 C C . ARG A 1 92 ? 9.566 -0.242 10.377 1.00 93.25 92 ARG A C 1
ATOM 691 O O . ARG A 1 92 ? 9.034 -1.244 9.911 1.00 93.25 92 ARG A O 1
ATOM 698 N N . THR A 1 93 ? 9.618 0.914 9.726 1.00 93.50 93 THR A N 1
ATOM 699 C CA . T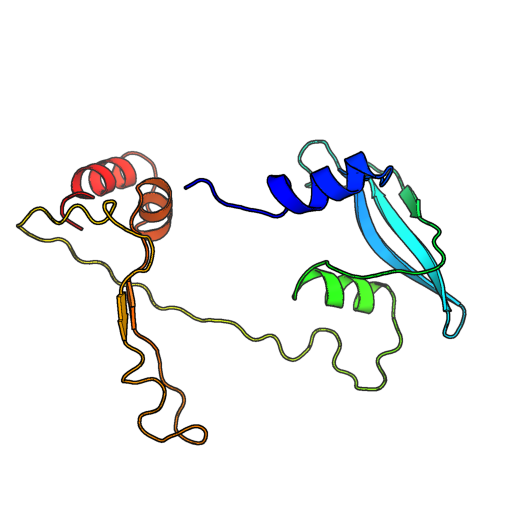HR A 1 93 ? 9.265 1.038 8.312 1.00 93.50 93 THR A CA 1
ATOM 700 C C . THR A 1 93 ? 10.384 0.438 7.473 1.00 93.50 93 THR A C 1
ATOM 702 O O . THR A 1 93 ? 11.522 0.896 7.540 1.00 93.50 93 THR A O 1
ATOM 705 N N . PHE A 1 94 ? 10.056 -0.583 6.690 1.00 91.94 94 PHE A N 1
ATOM 706 C CA . PHE A 1 94 ? 10.976 -1.213 5.751 1.00 91.94 94 PHE A CA 1
ATOM 707 C C . PHE A 1 94 ? 10.610 -0.758 4.345 1.00 91.94 94 PHE A C 1
ATOM 709 O O . PHE A 1 94 ? 9.455 -0.877 3.934 1.00 91.94 94 PHE A O 1
ATOM 716 N N . LEU A 1 95 ? 11.585 -0.207 3.632 1.00 91.25 95 LEU A N 1
ATOM 717 C CA . LEU A 1 95 ? 11.421 0.285 2.272 1.00 91.25 95 LEU A CA 1
ATOM 718 C C . LEU A 1 95 ? 12.338 -0.509 1.350 1.00 91.25 95 LEU A C 1
ATOM 720 O O . LEU A 1 95 ? 13.466 -0.825 1.720 1.00 91.25 95 LEU A O 1
ATOM 724 N N . HIS A 1 96 ? 11.855 -0.791 0.144 1.00 89.50 96 HIS A N 1
ATOM 725 C CA . HIS A 1 96 ? 12.704 -1.245 -0.946 1.00 89.50 96 HIS A CA 1
ATOM 726 C C . HIS A 1 96 ? 13.209 -0.001 -1.680 1.00 89.50 96 HIS A C 1
ATOM 728 O O . HIS A 1 96 ? 12.489 0.591 -2.482 1.00 89.50 96 HIS A O 1
ATOM 734 N N . THR A 1 97 ? 14.410 0.453 -1.332 1.00 90.31 97 THR A N 1
ATOM 735 C CA . THR A 1 97 ? 15.065 1.563 -2.030 1.00 90.31 97 THR A CA 1
ATOM 736 C C . THR A 1 97 ? 15.679 1.045 -3.322 1.00 90.31 97 THR A C 1
ATOM 738 O O . THR A 1 97 ? 16.486 0.118 -3.277 1.00 90.31 97 THR A O 1
ATOM 741 N N . VAL A 1 98 ? 15.310 1.642 -4.453 1.00 89.00 98 VAL A N 1
ATOM 742 C CA . VAL A 1 98 ? 15.723 1.187 -5.785 1.00 89.00 98 VAL A CA 1
ATOM 743 C C . VAL A 1 98 ? 16.438 2.322 -6.507 1.00 89.00 98 VAL A C 1
ATOM 745 O O . VAL A 1 98 ? 15.908 3.428 -6.598 1.00 89.00 98 VAL A O 1
ATOM 748 N N . ASN A 1 99 ? 17.620 2.028 -7.048 1.00 89.19 99 ASN A N 1
ATOM 749 C CA . ASN A 1 99 ? 18.289 2.889 -8.017 1.00 89.19 99 ASN A CA 1
ATOM 750 C C . ASN A 1 99 ? 17.904 2.425 -9.421 1.00 89.19 99 ASN A C 1
ATOM 752 O O . ASN A 1 99 ? 17.935 1.231 -9.712 1.00 89.19 99 ASN A O 1
ATOM 756 N N . PHE A 1 100 ? 17.552 3.369 -10.286 1.00 87.88 100 PHE A N 1
ATOM 757 C CA . PHE A 1 100 ? 17.135 3.089 -11.654 1.00 87.88 100 PHE A CA 1
ATOM 758 C C . PHE A 1 100 ? 18.204 3.550 -12.647 1.00 87.88 100 PHE A C 1
ATOM 760 O O . PHE A 1 100 ? 18.781 4.625 -12.489 1.00 87.88 100 PHE A O 1
ATOM 767 N N . SER A 1 101 ? 18.445 2.738 -13.674 1.00 89.44 101 SER A N 1
ATOM 768 C CA . SER A 1 101 ? 19.292 3.073 -14.816 1.00 89.44 101 SER A CA 1
ATOM 769 C C . SER A 1 101 ? 18.642 2.547 -16.093 1.00 89.44 101 SER A C 1
ATOM 771 O O . SER A 1 101 ? 18.000 1.495 -16.072 1.00 89.44 101 SER A O 1
ATOM 773 N N . ALA A 1 102 ? 18.806 3.282 -17.188 1.00 89.44 102 ALA A N 1
ATOM 774 C CA . ALA A 1 102 ? 18.306 2.935 -18.512 1.00 89.44 102 ALA A CA 1
ATOM 775 C C . ALA A 1 102 ? 19.386 3.223 -19.561 1.00 89.44 102 ALA A C 1
ATOM 777 O O . ALA A 1 102 ? 20.218 4.112 -19.369 1.00 89.44 102 ALA A O 1
ATOM 778 N N . GLY A 1 103 ? 19.367 2.471 -20.660 1.00 90.88 103 GLY A N 1
ATOM 779 C CA . GLY A 1 103 ? 20.271 2.646 -21.795 1.00 90.88 103 GLY A CA 1
ATOM 780 C C . GLY A 1 103 ? 19.495 2.880 -23.085 1.00 90.88 103 GLY A C 1
ATOM 781 O O . GLY A 1 103 ? 18.327 2.522 -23.169 1.00 90.88 103 GLY A O 1
ATOM 782 N N . LEU A 1 104 ? 20.152 3.480 -24.076 1.00 92.56 104 LEU A N 1
ATOM 783 C CA . LEU A 1 104 ? 19.656 3.576 -25.447 1.00 92.56 104 LEU A CA 1
ATOM 784 C C . LEU A 1 104 ? 20.554 2.711 -26.334 1.00 92.56 104 LEU A C 1
ATOM 786 O O . LEU A 1 104 ? 21.780 2.795 -26.238 1.00 92.56 104 LEU A O 1
ATOM 790 N N . PHE A 1 105 ? 19.952 1.878 -27.173 1.00 95.44 105 PHE A N 1
ATOM 791 C CA . PHE A 1 105 ? 20.642 0.894 -27.997 1.00 95.44 105 PHE A CA 1
ATOM 792 C C . PHE A 1 105 ? 20.472 1.200 -29.488 1.00 95.44 105 PHE A C 1
ATOM 794 O O . PHE A 1 105 ? 19.379 1.522 -29.947 1.00 95.44 105 PHE A O 1
ATOM 801 N N . ASP A 1 106 ? 21.526 0.985 -30.280 1.00 96.56 106 ASP A N 1
ATOM 802 C CA . ASP A 1 106 ? 21.460 1.127 -31.747 1.00 96.56 106 ASP A CA 1
ATOM 803 C C . ASP A 1 106 ? 20.472 0.137 -32.389 1.00 96.56 106 ASP A C 1
ATOM 805 O O . ASP A 1 106 ? 19.903 0.385 -33.452 1.00 96.56 106 ASP A O 1
ATOM 809 N N . ARG A 1 107 ? 20.245 -1.002 -31.726 1.00 97.00 107 ARG A N 1
ATOM 810 C CA . ARG A 1 107 ? 19.291 -2.030 -32.150 1.00 97.00 107 ARG A CA 1
ATOM 811 C C . ARG A 1 107 ? 17.953 -1.880 -31.434 1.00 97.00 107 ARG A C 1
ATOM 813 O O . ARG A 1 107 ? 17.900 -1.505 -30.267 1.00 97.00 107 ARG A O 1
ATOM 820 N N . VAL A 1 108 ? 16.890 -2.298 -32.110 1.00 96.31 108 VAL A N 1
ATOM 821 C CA . VAL A 1 108 ? 15.548 -2.387 -31.529 1.00 96.31 108 VAL A CA 1
ATOM 822 C C . VAL A 1 108 ? 15.502 -3.510 -30.481 1.00 96.31 108 VAL A C 1
ATOM 824 O O . VAL A 1 108 ? 15.835 -4.657 -30.780 1.00 96.31 108 VAL A O 1
ATOM 827 N N . ILE A 1 109 ? 15.069 -3.174 -29.266 1.00 93.56 109 ILE A N 1
ATOM 828 C CA . ILE A 1 109 ? 14.878 -4.073 -28.116 1.00 93.56 109 ILE A CA 1
ATOM 829 C C . ILE A 1 109 ? 13.391 -4.369 -27.879 1.00 93.56 109 ILE A C 1
ATOM 831 O O . ILE A 1 109 ? 13.028 -5.512 -27.610 1.00 93.56 109 ILE A O 1
ATOM 835 N N . ASN A 1 110 ? 12.528 -3.356 -28.022 1.00 93.62 110 ASN A N 1
ATOM 836 C CA . ASN A 1 110 ? 11.101 -3.386 -27.679 1.00 93.62 110 ASN A CA 1
ATOM 837 C C . ASN A 1 110 ? 10.822 -3.889 -26.243 1.00 93.62 110 ASN A C 1
ATOM 839 O O . ASN A 1 110 ? 10.179 -4.929 -26.057 1.00 93.62 110 ASN A O 1
ATOM 843 N N . PRO A 1 111 ? 11.231 -3.141 -25.204 1.00 90.06 111 PRO A N 1
ATOM 844 C CA . PRO A 1 111 ? 11.229 -3.606 -23.811 1.00 90.06 111 PRO A CA 1
ATOM 845 C C . PRO A 1 111 ? 9.820 -3.694 -23.185 1.00 90.06 111 PRO A C 1
ATOM 847 O O . PRO A 1 111 ? 9.652 -4.053 -22.019 1.00 90.06 111 PRO A O 1
ATOM 850 N N . PHE A 1 112 ? 8.788 -3.347 -23.957 1.00 90.75 112 PHE A N 1
ATOM 851 C CA . PHE A 1 112 ? 7.376 -3.451 -23.599 1.00 90.75 112 PHE A CA 1
ATOM 852 C C . PHE A 1 112 ? 6.741 -4.795 -23.994 1.00 90.75 112 PHE A C 1
ATOM 854 O O . PHE A 1 112 ? 5.590 -5.039 -23.625 1.00 90.75 112 PHE A O 1
ATOM 861 N N . TYR A 1 113 ? 7.451 -5.667 -24.720 1.00 89.19 113 TYR A N 1
ATOM 862 C CA . TYR A 1 113 ? 6.992 -7.032 -24.989 1.00 89.19 113 TYR A CA 1
ATOM 863 C C . TYR A 1 113 ? 7.465 -8.021 -23.920 1.00 89.19 113 TYR A C 1
ATOM 865 O O . TYR A 1 113 ? 8.563 -7.915 -23.384 1.00 89.19 113 TYR A O 1
ATOM 873 N N . GLY A 1 114 ? 6.638 -9.036 -23.659 1.00 84.94 114 GLY A N 1
ATOM 874 C CA . GLY A 1 114 ? 6.945 -10.118 -22.725 1.00 84.94 114 GLY A CA 1
ATOM 875 C C . GLY A 1 114 ? 6.270 -9.976 -21.361 1.00 84.94 114 GLY A C 1
ATOM 876 O O . GLY A 1 114 ? 5.411 -9.120 -21.137 1.00 84.94 114 GLY A O 1
ATOM 877 N N . ALA A 1 115 ? 6.622 -10.886 -20.453 1.00 82.75 115 ALA A N 1
ATOM 878 C CA . ALA A 1 115 ? 6.096 -10.881 -19.096 1.00 82.75 115 ALA A CA 1
ATOM 879 C C . ALA A 1 115 ? 6.783 -9.778 -18.266 1.00 82.75 115 ALA A C 1
ATOM 881 O O . ALA A 1 115 ? 8.013 -9.715 -18.244 1.00 82.75 115 ALA A O 1
ATOM 882 N N . PRO A 1 116 ? 6.023 -8.926 -17.555 1.00 81.25 116 PRO A N 1
ATOM 883 C CA . PRO A 1 116 ? 6.599 -7.936 -16.653 1.00 81.25 116 PRO A CA 1
ATOM 884 C C . PRO A 1 116 ? 7.536 -8.568 -15.613 1.00 81.25 116 PRO A C 1
ATOM 886 O O . PRO A 1 116 ? 7.170 -9.571 -15.006 1.00 81.25 116 PRO A O 1
ATOM 889 N N . GLN A 1 117 ? 8.706 -7.959 -15.383 1.00 80.31 117 GLN A N 1
ATOM 890 C CA . GLN A 1 117 ? 9.693 -8.378 -14.368 1.00 80.31 117 GLN A CA 1
ATOM 891 C C . GLN A 1 117 ? 10.096 -9.864 -14.436 1.00 80.31 117 GLN A C 1
ATOM 893 O O . GLN A 1 117 ? 10.231 -10.530 -13.411 1.00 80.31 117 GLN A O 1
ATOM 898 N N . SER A 1 118 ? 10.289 -10.408 -15.640 1.00 81.94 118 SER A N 1
ATOM 899 C CA . SER A 1 118 ? 10.588 -11.835 -15.824 1.00 81.94 118 SER A CA 1
ATOM 900 C C . SER A 1 118 ? 12.025 -12.247 -15.490 1.00 81.94 118 SER A C 1
ATOM 902 O O . SER A 1 118 ? 12.292 -13.441 -15.390 1.00 81.94 118 SER A O 1
ATOM 904 N N . ILE A 1 119 ? 12.956 -11.296 -15.353 1.00 87.12 119 ILE A N 1
ATOM 905 C CA . ILE A 1 119 ? 14.379 -11.565 -15.102 1.00 87.12 119 ILE A CA 1
ATOM 906 C C . ILE A 1 119 ? 14.865 -10.725 -13.922 1.00 87.12 119 ILE A C 1
ATOM 908 O O . ILE A 1 119 ? 14.604 -9.522 -13.834 1.00 87.12 119 ILE A O 1
ATOM 912 N N . TYR A 1 120 ? 15.613 -11.371 -13.034 1.00 91.44 120 TYR A N 1
ATOM 913 C CA . TYR A 1 120 ? 16.335 -10.741 -11.939 1.00 91.44 120 TYR A CA 1
ATOM 914 C C . TYR A 1 120 ? 17.603 -11.539 -11.611 1.00 91.44 120 TYR A C 1
ATOM 916 O O . TYR A 1 120 ? 17.722 -12.702 -11.988 1.00 91.44 120 TYR A O 1
ATOM 924 N N . SER A 1 121 ? 18.528 -10.920 -10.881 1.00 92.19 121 SER A N 1
ATOM 925 C CA . SER A 1 121 ? 19.697 -11.566 -10.288 1.00 92.19 121 SER A CA 1
ATOM 926 C C . SER A 1 121 ? 19.768 -11.225 -8.805 1.00 92.19 121 SER A C 1
ATOM 928 O O . SER A 1 121 ? 19.880 -10.058 -8.426 1.00 92.19 121 SER A O 1
ATOM 930 N N . ASP A 1 122 ? 19.686 -12.254 -7.970 1.00 91.06 122 ASP A N 1
ATOM 931 C CA . ASP A 1 122 ? 19.897 -12.205 -6.523 1.00 91.06 122 ASP A CA 1
ATOM 932 C C . ASP A 1 122 ? 21.341 -12.552 -6.130 1.00 91.06 122 ASP A C 1
ATOM 934 O O . ASP A 1 122 ? 21.633 -12.650 -4.941 1.00 91.06 122 ASP A O 1
ATOM 938 N N . HIS A 1 123 ? 22.242 -12.681 -7.115 1.00 91.44 123 HIS A N 1
ATOM 939 C CA . HIS A 1 123 ? 23.643 -13.061 -6.925 1.00 91.44 123 HIS A CA 1
ATOM 940 C C . HIS A 1 123 ? 24.310 -12.275 -5.792 1.00 91.44 123 HIS A C 1
ATOM 942 O O . HIS A 1 123 ? 24.837 -12.883 -4.872 1.00 91.44 123 HIS A O 1
ATOM 948 N N . PHE A 1 124 ? 24.181 -10.944 -5.814 1.00 91.31 124 PHE A N 1
ATOM 949 C CA . PHE A 1 124 ? 24.823 -10.052 -4.847 1.00 91.31 124 PHE A CA 1
ATOM 950 C C . PHE A 1 124 ? 24.110 -9.984 -3.492 1.00 91.31 124 PHE A C 1
ATOM 952 O O . PHE A 1 124 ? 24.630 -9.382 -2.555 1.00 91.31 124 PHE A O 1
ATOM 959 N N . GLN A 1 125 ? 22.901 -10.538 -3.363 1.00 91.12 125 GLN A N 1
ATOM 960 C CA . GLN A 1 125 ? 22.050 -10.305 -2.194 1.00 91.12 125 GLN A CA 1
ATOM 961 C C . GLN A 1 125 ? 22.626 -10.940 -0.919 1.00 91.12 125 GLN A C 1
ATOM 963 O O . GLN A 1 125 ? 22.414 -10.409 0.171 1.00 91.12 125 GLN A O 1
ATOM 968 N N . TRP A 1 126 ? 23.356 -12.051 -1.057 1.00 88.12 126 TRP A N 1
ATOM 969 C CA . TRP A 1 126 ? 23.843 -12.864 0.061 1.00 88.12 126 TRP A CA 1
ATOM 970 C C . TRP A 1 126 ? 25.318 -13.253 -0.065 1.00 88.12 126 TRP A C 1
ATOM 972 O O . TRP A 1 126 ? 25.700 -14.289 0.477 1.00 88.12 126 TRP A O 1
ATOM 982 N N . ASP A 1 127 ? 26.136 -12.441 -0.745 1.00 85.69 127 ASP A N 1
ATOM 983 C CA . ASP A 1 127 ? 27.575 -12.704 -0.952 1.00 85.69 127 ASP A CA 1
ATOM 984 C C . ASP A 1 127 ? 28.290 -13.130 0.348 1.00 85.69 127 ASP A C 1
ATOM 986 O O . ASP A 1 127 ? 29.115 -14.039 0.339 1.00 85.69 127 ASP A O 1
ATOM 990 N N . ASP A 1 128 ? 27.895 -12.529 1.479 1.00 87.50 128 ASP A N 1
ATOM 991 C CA . ASP A 1 128 ? 28.444 -12.773 2.821 1.00 87.50 128 ASP A CA 1
ATOM 992 C C . ASP A 1 128 ? 27.406 -13.391 3.799 1.00 87.50 128 ASP A C 1
ATOM 994 O O . ASP A 1 128 ? 27.513 -13.263 5.022 1.00 87.50 128 ASP A O 1
ATOM 998 N N . GLY A 1 129 ? 26.354 -14.036 3.279 1.00 88.81 129 GLY A N 1
ATOM 999 C CA . GLY A 1 129 ? 25.260 -14.622 4.066 1.00 88.81 129 GLY A CA 1
ATOM 1000 C C . GLY A 1 129 ? 24.328 -13.599 4.743 1.00 88.81 129 GLY A C 1
ATOM 1001 O O . GLY A 1 129 ? 24.415 -12.392 4.531 1.00 88.81 129 GLY A O 1
ATOM 1002 N N . VAL A 1 130 ? 23.398 -14.076 5.584 1.00 88.00 130 VAL A N 1
ATOM 1003 C CA . VAL A 1 130 ? 22.338 -13.235 6.198 1.00 88.00 130 VAL A CA 1
ATOM 1004 C C . VAL A 1 130 ? 22.842 -12.243 7.254 1.00 88.00 130 VAL A C 1
ATOM 1006 O O . VAL A 1 130 ? 22.110 -11.338 7.651 1.00 88.00 130 VAL A O 1
ATOM 1009 N N . THR A 1 131 ? 24.076 -12.423 7.725 1.00 91.19 131 THR A N 1
ATOM 1010 C CA . THR A 1 131 ? 24.766 -11.531 8.671 1.00 91.19 131 THR A CA 1
ATOM 1011 C C . THR A 1 131 ? 25.827 -10.664 7.992 1.00 91.19 131 THR A C 1
ATOM 1013 O O . THR A 1 131 ? 26.575 -9.969 8.678 1.00 91.19 131 THR A O 1
ATOM 1016 N N . GLY A 1 132 ? 25.922 -10.744 6.663 1.00 87.31 132 GLY A N 1
ATOM 1017 C CA . GLY A 1 132 ? 26.865 -10.006 5.840 1.00 87.31 132 GLY A CA 1
ATOM 1018 C C . GLY A 1 132 ? 26.540 -8.520 5.701 1.00 87.31 132 GLY A C 1
ATOM 1019 O O . GLY A 1 132 ? 25.593 -7.995 6.295 1.00 87.31 132 GLY A O 1
ATOM 1020 N N . ARG A 1 133 ? 27.330 -7.818 4.883 1.00 89.94 133 ARG A N 1
ATOM 1021 C CA . ARG A 1 133 ? 27.058 -6.412 4.553 1.00 89.94 133 ARG A CA 1
ATOM 1022 C C . ARG A 1 133 ? 25.728 -6.272 3.806 1.00 89.94 133 ARG A C 1
ATOM 1024 O O . ARG A 1 133 ? 25.312 -7.162 3.071 1.00 89.94 133 ARG A O 1
ATOM 1031 N N . MET A 1 134 ? 25.090 -5.111 3.944 1.00 86.75 134 MET A N 1
ATOM 1032 C CA . MET A 1 134 ? 23.912 -4.786 3.141 1.00 86.75 134 MET A CA 1
ATOM 1033 C C . MET A 1 134 ? 24.299 -4.711 1.660 1.00 86.75 134 MET A C 1
ATOM 1035 O O . MET A 1 134 ? 25.249 -4.013 1.302 1.00 86.75 134 MET A O 1
ATOM 1039 N N . SER A 1 135 ? 23.557 -5.426 0.820 1.00 90.56 135 SER A N 1
ATOM 1040 C CA . SER A 1 135 ? 23.792 -5.518 -0.622 1.00 90.56 135 SER A CA 1
ATOM 1041 C C . SER A 1 135 ? 22.485 -5.316 -1.402 1.00 90.56 135 SER A C 1
ATOM 1043 O O . SER A 1 135 ? 21.498 -4.833 -0.842 1.00 90.56 135 SER A O 1
ATOM 1045 N N . TYR A 1 136 ? 22.471 -5.629 -2.696 1.00 91.12 136 TYR A N 1
ATOM 1046 C CA . TYR A 1 136 ? 21.358 -5.347 -3.601 1.00 91.12 136 TYR A CA 1
ATOM 1047 C C . TYR A 1 136 ? 20.991 -6.545 -4.478 1.00 91.12 136 TYR A C 1
ATOM 1049 O O . TYR A 1 136 ? 21.763 -7.479 -4.675 1.00 91.12 136 TYR A O 1
ATOM 1057 N N . LYS A 1 137 ? 19.782 -6.482 -5.029 1.00 91.94 137 LYS A N 1
ATOM 1058 C CA . LYS A 1 137 ? 19.288 -7.364 -6.082 1.00 91.94 137 LYS A CA 1
ATOM 1059 C C . LYS A 1 137 ? 19.214 -6.558 -7.374 1.00 91.94 137 LYS A C 1
ATOM 1061 O O . LYS A 1 137 ? 18.825 -5.392 -7.346 1.00 91.94 137 LYS A O 1
ATOM 1066 N N . LEU A 1 138 ? 19.567 -7.171 -8.498 1.00 92.50 138 LEU A N 1
ATOM 1067 C CA . LEU A 1 138 ? 19.315 -6.588 -9.812 1.00 92.50 138 LEU A CA 1
ATOM 1068 C C . LEU A 1 138 ? 17.983 -7.110 -10.336 1.00 92.50 138 LEU A C 1
ATOM 1070 O O . LEU A 1 138 ? 17.733 -8.312 -10.330 1.00 92.50 138 LEU A O 1
ATOM 1074 N N . GLU A 1 139 ? 17.129 -6.220 -10.812 1.00 90.88 139 GLU A N 1
ATOM 1075 C CA . GLU A 1 139 ? 15.862 -6.577 -11.440 1.00 90.88 139 GLU A CA 1
ATOM 1076 C C . GLU A 1 139 ? 15.627 -5.722 -12.678 1.00 90.88 139 GLU A C 1
ATOM 1078 O O . GLU A 1 139 ? 16.093 -4.586 -12.758 1.00 90.88 139 GLU A O 1
ATOM 1083 N N . VAL A 1 140 ? 14.910 -6.281 -13.651 1.00 87.94 140 VAL A N 1
ATOM 1084 C CA . VAL A 1 140 ? 14.514 -5.545 -14.852 1.00 87.94 140 VAL A CA 1
ATOM 1085 C C . VAL A 1 140 ? 13.072 -5.067 -14.666 1.00 87.94 140 VAL A C 1
ATOM 1087 O O . VAL A 1 140 ? 12.168 -5.905 -14.557 1.00 87.94 140 VAL A O 1
ATOM 1090 N N . PRO A 1 141 ? 12.815 -3.747 -14.599 1.00 86.69 141 PRO A N 1
ATOM 1091 C CA . PRO A 1 141 ? 11.453 -3.240 -14.522 1.00 86.69 141 PRO A CA 1
ATOM 1092 C C . PRO A 1 141 ? 10.730 -3.466 -15.859 1.00 86.69 141 PRO A C 1
ATOM 1094 O O . PRO A 1 141 ? 11.365 -3.503 -16.913 1.00 86.69 141 PRO A O 1
ATOM 1097 N N . PRO A 1 142 ? 9.393 -3.587 -15.863 1.00 86.50 142 PRO A N 1
ATOM 1098 C CA . PRO A 1 142 ? 8.655 -3.627 -17.113 1.00 86.50 142 PRO A CA 1
ATOM 1099 C C . PRO A 1 142 ? 8.649 -2.230 -17.737 1.00 86.50 142 PRO A C 1
ATOM 1101 O O . PRO A 1 142 ? 8.232 -1.275 -17.091 1.00 86.50 142 PRO A O 1
ATOM 1104 N N . LEU A 1 143 ? 9.036 -2.088 -19.002 1.00 89.31 143 LEU A N 1
ATOM 1105 C CA . LEU A 1 143 ? 9.023 -0.787 -19.686 1.00 89.31 143 LEU A CA 1
ATOM 1106 C C . LEU A 1 143 ? 7.804 -0.631 -20.598 1.00 89.31 143 LEU A C 1
ATOM 1108 O O . LEU A 1 143 ? 7.896 -0.154 -21.725 1.00 89.31 143 LEU A O 1
ATOM 1112 N N . GLN A 1 144 ? 6.627 -1.015 -20.096 1.00 89.75 144 GLN A N 1
ATOM 1113 C CA . GLN A 1 144 ? 5.365 -0.673 -20.754 1.00 89.75 144 GLN A CA 1
ATOM 1114 C C . GLN A 1 144 ? 5.244 0.857 -20.876 1.00 89.75 144 GLN A C 1
ATOM 1116 O O . GLN A 1 144 ? 5.626 1.551 -19.927 1.00 89.75 144 GLN A O 1
ATOM 1121 N N . PRO A 1 145 ? 4.671 1.399 -21.971 1.00 89.88 145 PRO A N 1
ATOM 1122 C CA . PRO A 1 145 ? 4.734 2.832 -22.272 1.00 89.88 145 PRO A CA 1
ATOM 1123 C C . PRO A 1 145 ? 4.307 3.754 -21.124 1.00 89.88 145 PRO A C 1
ATOM 1125 O O . PRO A 1 145 ? 4.974 4.745 -20.851 1.00 89.88 145 PRO A O 1
ATOM 1128 N N . SER A 1 146 ? 3.246 3.399 -20.390 1.00 88.94 146 SER A N 1
ATOM 1129 C CA . SER A 1 146 ? 2.751 4.206 -19.266 1.00 88.94 146 SER A CA 1
ATOM 1130 C C . SER A 1 146 ? 3.712 4.269 -18.079 1.00 88.94 146 SER A C 1
ATOM 1132 O O . SER A 1 146 ? 3.745 5.268 -17.370 1.00 88.94 146 SER A O 1
ATOM 1134 N N . LEU A 1 147 ? 4.460 3.192 -17.814 1.00 88.69 147 LEU A N 1
ATOM 1135 C CA . LEU A 1 147 ? 5.453 3.190 -16.742 1.00 88.69 147 LEU A CA 1
ATOM 1136 C C . LEU A 1 147 ? 6.747 3.850 -17.220 1.00 88.69 147 LEU A C 1
ATOM 1138 O O . LEU A 1 147 ? 7.313 4.668 -16.499 1.00 88.69 147 LEU A O 1
ATOM 1142 N N . ALA A 1 148 ? 7.171 3.554 -18.452 1.00 90.25 148 ALA A N 1
ATOM 1143 C CA . ALA A 1 148 ? 8.354 4.148 -19.063 1.00 90.25 148 ALA A CA 1
ATOM 1144 C C . ALA A 1 148 ? 8.264 5.681 -19.122 1.00 90.25 148 ALA A C 1
ATOM 1146 O O . ALA A 1 148 ? 9.230 6.346 -18.759 1.00 90.25 148 ALA A O 1
ATOM 1147 N N . SER A 1 149 ? 7.103 6.252 -19.465 1.00 90.69 149 SER A N 1
ATOM 1148 C CA . SER A 1 149 ? 6.912 7.710 -19.489 1.00 90.69 149 SER A CA 1
ATOM 1149 C C . SER A 1 149 ? 7.084 8.366 -18.116 1.00 90.69 149 SER A C 1
ATOM 1151 O O . SER A 1 149 ? 7.501 9.514 -18.018 1.00 90.69 149 SER A O 1
ATOM 1153 N N . VAL A 1 150 ? 6.760 7.649 -17.036 1.00 89.00 150 VAL A N 1
ATOM 1154 C CA . VAL A 1 150 ? 6.933 8.156 -15.666 1.00 89.00 150 VAL A CA 1
ATOM 1155 C C . VAL A 1 150 ? 8.380 7.984 -15.199 1.00 89.00 150 VAL A C 1
ATOM 1157 O O . VAL A 1 150 ? 8.927 8.898 -14.589 1.00 89.00 150 VAL A O 1
ATOM 1160 N N . LEU A 1 151 ? 9.006 6.837 -15.490 1.00 87.88 151 LEU A N 1
ATOM 1161 C CA . LEU A 1 151 ? 10.361 6.507 -15.028 1.00 87.88 151 LEU A CA 1
ATOM 1162 C C . LEU A 1 151 ? 11.459 7.255 -15.788 1.00 87.88 151 LEU A C 1
ATOM 1164 O O . LEU A 1 151 ? 12.391 7.764 -15.171 1.00 87.88 151 LEU A O 1
ATOM 1168 N N . LEU A 1 152 ? 11.353 7.331 -17.118 1.00 85.25 152 LEU A N 1
ATOM 1169 C CA . LEU A 1 152 ? 12.308 8.058 -17.960 1.00 85.25 152 LEU A CA 1
ATOM 1170 C C . LEU A 1 152 ? 12.084 9.576 -17.884 1.00 85.25 152 LEU A C 1
ATOM 1172 O O . LEU A 1 152 ? 12.969 10.346 -18.253 1.00 85.25 152 LEU A O 1
ATOM 1176 N N . GLY A 1 153 ? 10.935 9.999 -17.346 1.00 79.19 153 GLY A N 1
A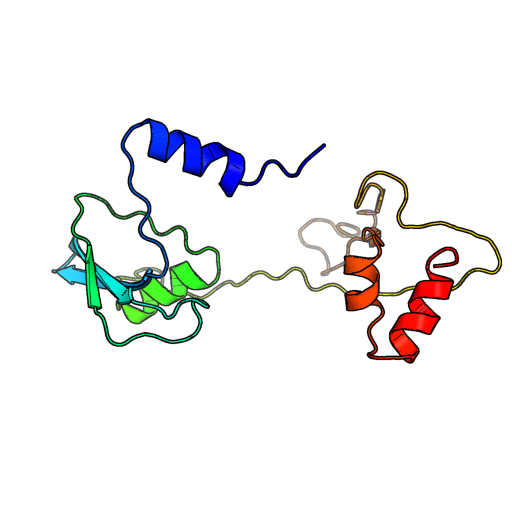TOM 1177 C CA . GLY A 1 153 ? 10.628 11.370 -16.956 1.00 79.19 153 GLY A CA 1
ATOM 1178 C C . GLY A 1 153 ? 10.590 12.377 -18.108 1.00 79.19 153 GLY A C 1
ATOM 1179 O O . GLY A 1 153 ? 10.674 12.038 -19.288 1.00 79.19 153 GLY A O 1
ATOM 1180 N N . GLY A 1 154 ? 10.510 13.655 -17.734 1.00 82.44 154 GLY A N 1
ATOM 1181 C CA . GLY A 1 154 ? 10.252 14.765 -18.654 1.00 82.44 154 GLY A CA 1
ATOM 1182 C C . GLY A 1 154 ? 8.758 15.080 -18.769 1.00 82.44 154 GLY A C 1
ATOM 1183 O O . GLY A 1 154 ? 7.910 14.409 -18.185 1.00 82.44 154 GLY A O 1
ATOM 1184 N N . PHE A 1 155 ? 8.427 16.137 -19.503 1.00 86.06 155 PHE A N 1
ATOM 1185 C CA . PHE A 1 155 ? 7.049 16.527 -19.799 1.00 86.06 155 PHE A CA 1
ATOM 1186 C C . PHE A 1 155 ? 6.983 17.165 -21.190 1.00 86.06 155 PHE A C 1
ATOM 1188 O O . PHE A 1 155 ? 8.003 17.573 -21.740 1.00 86.06 155 PHE A O 1
ATOM 1195 N N . GLY A 1 156 ? 5.786 17.236 -21.775 1.00 89.44 156 GLY A N 1
ATOM 1196 C CA . GLY A 1 156 ? 5.595 17.837 -23.097 1.00 89.44 156 GLY A CA 1
ATOM 1197 C C . GLY A 1 156 ? 6.379 17.119 -24.203 1.00 89.44 156 GLY A C 1
ATOM 1198 O O . GLY A 1 156 ? 6.368 15.888 -24.277 1.00 89.44 156 GLY A O 1
ATOM 1199 N N . SER A 1 157 ? 7.044 17.897 -25.059 1.00 92.19 157 SER A N 1
ATOM 1200 C CA . SER A 1 157 ? 7.801 17.410 -26.222 1.00 92.19 157 SER A CA 1
ATOM 1201 C C . SER A 1 157 ? 8.922 16.444 -25.853 1.00 92.19 157 SER A C 1
ATOM 1203 O O . SER A 1 157 ? 9.126 15.459 -26.552 1.00 92.19 157 SER A O 1
ATOM 1205 N N . ASP A 1 158 ? 9.614 16.678 -24.740 1.00 90.19 158 ASP A N 1
ATOM 1206 C CA . ASP A 1 158 ? 10.779 15.875 -24.357 1.00 90.19 158 ASP A CA 1
ATOM 1207 C C . ASP A 1 158 ? 10.375 14.445 -24.007 1.00 90.19 158 ASP A C 1
ATOM 1209 O O . ASP A 1 158 ? 11.042 13.484 -24.388 1.00 90.19 158 ASP A O 1
ATOM 1213 N N . ASN A 1 159 ? 9.241 14.297 -23.318 1.00 92.50 159 ASN A N 1
ATOM 1214 C CA . ASN A 1 159 ? 8.684 12.980 -23.052 1.00 92.50 159 ASN A CA 1
ATOM 1215 C C . ASN A 1 159 ? 8.224 12.308 -24.354 1.00 92.50 159 ASN A C 1
ATOM 1217 O O . ASN A 1 159 ? 8.469 11.121 -24.531 1.00 92.50 159 ASN A O 1
ATOM 1221 N N . ALA A 1 160 ? 7.606 13.050 -25.281 1.00 91.12 160 ALA A N 1
ATOM 1222 C CA . ALA A 1 160 ? 7.185 12.493 -26.568 1.00 91.12 160 ALA A CA 1
ATOM 1223 C C . ALA A 1 160 ? 8.380 11.945 -27.370 1.00 91.12 160 ALA A C 1
ATOM 1225 O O . ALA A 1 160 ? 8.356 10.783 -27.767 1.00 91.12 160 ALA A O 1
ATOM 1226 N N . LEU A 1 161 ? 9.458 12.725 -27.496 1.00 91.88 161 LEU A N 1
ATOM 1227 C CA . LEU A 1 161 ? 10.690 12.312 -28.178 1.00 91.88 161 LEU A CA 1
ATOM 1228 C C . LEU A 1 161 ? 11.353 11.101 -27.502 1.00 91.88 161 LEU A C 1
ATOM 1230 O O . LEU A 1 161 ? 11.831 10.193 -28.176 1.00 91.88 161 LEU A O 1
ATOM 1234 N N . ARG A 1 162 ? 11.352 11.034 -26.165 1.00 90.12 162 ARG A N 1
ATOM 1235 C CA . ARG A 1 162 ? 11.837 9.845 -25.440 1.00 90.12 162 ARG A CA 1
ATOM 1236 C C . ARG A 1 162 ? 10.970 8.617 -25.698 1.00 90.12 162 ARG A C 1
ATOM 1238 O O . ARG A 1 162 ? 11.502 7.521 -25.834 1.00 90.12 162 ARG A O 1
ATOM 1245 N N . MET A 1 163 ? 9.651 8.782 -25.774 1.00 93.69 163 MET A N 1
ATOM 1246 C CA . MET A 1 163 ? 8.734 7.677 -26.058 1.00 93.69 163 MET A CA 1
ATOM 1247 C C . MET A 1 163 ? 8.828 7.191 -27.509 1.00 93.69 163 MET A C 1
ATOM 1249 O O . MET A 1 163 ? 8.657 5.996 -27.738 1.00 93.69 163 MET A O 1
ATOM 1253 N N . GLU A 1 164 ? 9.182 8.053 -28.469 1.00 93.88 164 GLU A N 1
ATOM 1254 C CA . GLU A 1 164 ? 9.539 7.625 -29.834 1.00 93.88 164 GLU A CA 1
ATOM 1255 C C . GLU A 1 164 ? 10.750 6.679 -29.840 1.00 93.88 164 GLU A C 1
ATOM 1257 O O . GLU A 1 164 ? 10.816 5.762 -30.655 1.00 93.88 164 GLU A O 1
ATOM 1262 N N . GLN A 1 165 ? 11.674 6.851 -28.889 1.00 93.94 165 GLN A N 1
ATOM 1263 C CA . GLN A 1 165 ? 12.863 6.010 -28.719 1.00 93.94 165 GLN A CA 1
ATOM 1264 C C . GLN A 1 165 ? 12.641 4.794 -27.805 1.00 93.94 165 GLN A C 1
ATOM 1266 O O . GLN A 1 165 ? 13.563 4.003 -27.605 1.00 93.94 165 GLN A O 1
ATOM 1271 N N . LEU A 1 166 ? 11.431 4.584 -27.271 1.00 94.00 166 LEU A N 1
ATOM 1272 C CA . LEU A 1 166 ? 11.142 3.452 -26.384 1.00 94.00 166 LEU A CA 1
ATOM 1273 C C . LEU A 1 166 ? 11.476 2.074 -27.001 1.00 94.00 166 LEU A C 1
ATOM 1275 O O . LEU A 1 166 ? 11.980 1.223 -26.271 1.00 94.00 166 LEU A O 1
ATOM 1279 N N . PRO A 1 167 ? 11.270 1.814 -28.312 1.00 96.00 167 PRO A N 1
ATOM 1280 C CA . PRO A 1 167 ? 11.719 0.571 -28.948 1.00 96.00 167 PRO A CA 1
ATOM 1281 C C . PRO A 1 167 ? 13.224 0.299 -28.832 1.00 96.00 167 PRO A C 1
ATOM 1283 O O . PRO A 1 167 ? 13.633 -0.850 -28.969 1.00 96.00 167 PRO A O 1
ATOM 1286 N N . HIS A 1 168 ? 14.035 1.326 -28.582 1.00 95.19 168 HIS A N 1
ATOM 1287 C CA . HIS A 1 168 ? 15.494 1.271 -28.469 1.00 95.19 168 HIS A CA 1
ATOM 1288 C C . HIS A 1 168 ? 15.998 1.362 -27.021 1.00 95.19 168 HIS A C 1
ATOM 1290 O O . HIS A 1 168 ? 17.199 1.501 -26.808 1.00 95.19 168 HIS A O 1
ATOM 1296 N N . THR A 1 169 ? 15.106 1.314 -26.030 1.00 89.56 169 THR A N 1
ATOM 1297 C CA . THR A 1 169 ? 15.453 1.309 -24.596 1.00 89.56 169 THR A CA 1
ATOM 1298 C C . THR A 1 169 ? 15.523 -0.117 -24.057 1.00 89.56 169 THR A C 1
ATOM 1300 O O . THR A 1 169 ? 16.349 -0.381 -23.159 1.00 89.56 169 THR A O 1
#

Sequence (169 aa):
NAKQSMLVTTIPATLDKGGELLYLARANRLLLDGDKVTGLECLGMDERCVAPNGRRIRVRARHYVLSGGGINTPAILLRSKAPDPSQRVGKRTFLHTVNFSAGLFDRVINPFYGAPQSIYSDHFQWDDGVTGRMSYKLEVPPLQPSLASVLLGGFGSDNALRMEQLPHT

Foldseek 3Di:
DDDPDCVNPVVVVCVVVVHDDDPQWAFAEFADDPQDTAWTKIFRHDPVSPDGPPDIDIDGDPDDDDPPPPPVSLNRCVSHVPDDVPPPRNHDDDDDDDDDDDDFAPDFDLLQDDDAFPDKACPFCQPPHPPDDHTDIGTDGRCNPVVVLVVVDDDDPVSVVVSVRNRRD